Protein AF-A0ABD5SFI6-F1 (afdb_monomer_lite)

pLDDT: mean 89.27, std 7.34, range [58.94, 97.81]

Sequence (146 aa):
MLTAAFLVSVGVVAFLAVEVGPLIVNDRFRELREPTDPERAALDALREAAGLDVDRVAIVETSGSESVDVAVRGPPRRRVLFVTDYELDELDEDVAIGLLAAESGRVDAYYGEFRAVAVAAVVGLLAAIVTTVVPFGSGFTAVIAV

Radius of gyration: 19.26 Å; chains: 1; bounding box: 48×30×55 Å

Organism: NCBI:txid175631

Foldseek 3Di:
DVLVVVLVVLLVVLLCCLQVVVVVCCVPPFDKDADDPVLVVLVVVLCVLLVNPDDAEIETEDPPDLDFDWEWGHDPPPTYTYTYPNCSPPNDSVVSSVSSNVRSVCVVVVVSNVVSNVRSVLSSLVSCCVVVVDPPVVSVVVNVVD

Secondary structure (DSSP, 8-state):
-HHHHHHHHHHHHHHHHHHTHHHHHHHHHS-EEPPPHHHHHHHHHHHHHHT----EEEEE--SS------EEESSTT--EEEEEHHHHHHS-HHHHHHHHHHHHHHHHTTHHHHHHHHHHHHHHHHHHHHTTSS-HHHHHHHHHT-

Structure (mmCIF, N/CA/C/O backbone):
data_AF-A0ABD5SFI6-F1
#
_entry.id   AF-A0ABD5SFI6-F1
#
loop_
_atom_site.group_PDB
_atom_site.id
_atom_site.type_symbol
_atom_site.label_atom_id
_atom_site.label_alt_id
_atom_site.label_comp_id
_atom_site.label_asym_id
_atom_site.label_entity_id
_atom_site.label_seq_id
_atom_site.pdbx_PDB_ins_code
_atom_site.Cartn_x
_atom_site.Cartn_y
_atom_site.Cartn_z
_atom_site.occupancy
_atom_site.B_iso_or_equiv
_atom_site.auth_seq_id
_atom_site.auth_comp_id
_atom_site.auth_asym_id
_atom_site.auth_atom_id
_atom_site.pdbx_PDB_model_num
ATOM 1 N N . MET A 1 1 ? 28.228 -5.331 -18.307 1.00 75.38 1 MET A N 1
ATOM 2 C CA . MET A 1 1 ? 27.891 -5.804 -16.941 1.00 75.38 1 MET A CA 1
ATOM 3 C C . MET A 1 1 ? 27.513 -4.655 -16.015 1.00 75.38 1 MET A C 1
ATOM 5 O O . MET A 1 1 ? 26.443 -4.725 -15.430 1.00 75.38 1 MET A O 1
ATOM 9 N N . LEU A 1 2 ? 28.309 -3.581 -15.932 1.00 91.06 2 LEU A N 1
ATOM 10 C CA . LEU A 1 2 ? 28.028 -2.443 -15.042 1.00 91.06 2 LEU A CA 1
ATOM 11 C C . LEU A 1 2 ? 26.689 -1.737 -15.335 1.00 91.06 2 LEU A C 1
ATOM 13 O O . LEU A 1 2 ? 25.926 -1.487 -14.413 1.00 91.06 2 LEU A O 1
ATOM 17 N N . THR A 1 3 ? 26.353 -1.504 -16.608 1.00 90.31 3 THR A N 1
ATOM 18 C CA . THR A 1 3 ? 25.071 -0.886 -16.999 1.00 90.31 3 THR A CA 1
ATOM 19 C C . THR A 1 3 ? 23.864 -1.740 -16.616 1.00 90.31 3 THR A C 1
ATOM 21 O O . THR A 1 3 ? 22.887 -1.226 -16.089 1.00 90.31 3 THR A O 1
ATOM 24 N N . ALA A 1 4 ? 23.938 -3.057 -16.824 1.00 89.62 4 ALA A N 1
ATOM 25 C CA . ALA A 1 4 ? 22.864 -3.969 -16.436 1.00 89.62 4 ALA A CA 1
ATOM 26 C C . ALA A 1 4 ? 22.684 -3.999 -14.910 1.00 89.62 4 ALA A C 1
ATOM 28 O O . ALA A 1 4 ? 21.563 -3.889 -14.425 1.00 89.62 4 ALA A O 1
ATOM 29 N N . ALA A 1 5 ? 23.789 -4.069 -14.158 1.00 93.94 5 ALA A N 1
ATOM 30 C CA . ALA A 1 5 ? 23.754 -3.985 -12.700 1.00 93.94 5 ALA A CA 1
ATOM 31 C C . ALA A 1 5 ? 23.157 -2.652 -12.223 1.00 93.94 5 ALA A C 1
ATOM 33 O O . ALA A 1 5 ? 22.336 -2.642 -11.316 1.00 93.94 5 ALA A O 1
ATOM 34 N N . PHE A 1 6 ? 23.513 -1.538 -12.866 1.00 94.25 6 PHE A N 1
ATOM 35 C CA . PHE A 1 6 ? 22.942 -0.226 -12.571 1.00 94.25 6 PHE A CA 1
ATOM 36 C C . PHE A 1 6 ? 21.423 -0.189 -12.791 1.00 94.25 6 PHE A C 1
ATOM 38 O O . PHE A 1 6 ? 20.698 0.222 -11.891 1.00 94.25 6 PHE A O 1
ATOM 45 N N . LEU A 1 7 ? 20.927 -0.658 -13.940 1.00 94.94 7 LEU A N 1
ATOM 46 C CA . LEU A 1 7 ? 19.491 -0.650 -14.243 1.00 94.94 7 LEU A CA 1
ATOM 47 C C . LEU A 1 7 ? 18.685 -1.524 -13.278 1.00 94.94 7 LEU A C 1
ATOM 49 O O . LEU A 1 7 ? 17.632 -1.102 -12.803 1.00 94.94 7 LEU A O 1
ATOM 53 N N . VAL A 1 8 ? 19.203 -2.710 -12.940 1.00 96.00 8 VAL A N 1
ATOM 54 C CA . VAL A 1 8 ? 18.589 -3.580 -11.927 1.00 96.00 8 VAL A CA 1
ATOM 55 C C . VAL A 1 8 ? 18.550 -2.873 -10.575 1.00 96.00 8 VAL A C 1
ATOM 57 O O . VAL A 1 8 ? 17.498 -2.834 -9.942 1.00 96.00 8 VAL A O 1
ATOM 60 N N . SER A 1 9 ? 19.658 -2.259 -10.156 1.00 97.12 9 SER A N 1
ATOM 61 C CA . SER A 1 9 ? 19.716 -1.506 -8.901 1.00 97.12 9 SER A CA 1
ATOM 62 C C . SER A 1 9 ? 18.710 -0.358 -8.868 1.00 97.12 9 SER A C 1
ATOM 64 O O . SER A 1 9 ? 18.034 -0.189 -7.861 1.00 97.12 9 SER A O 1
ATOM 66 N N . VAL A 1 10 ? 18.558 0.402 -9.957 1.00 97.56 10 VAL A N 1
ATOM 67 C CA . VAL A 1 10 ? 17.565 1.485 -10.042 1.00 97.56 10 VAL A CA 1
ATOM 68 C C . VAL A 1 10 ? 16.146 0.946 -9.873 1.00 97.56 10 VAL A C 1
ATOM 70 O O . VAL A 1 10 ? 15.391 1.488 -9.069 1.00 97.56 10 VAL A O 1
ATOM 73 N N . GLY A 1 11 ? 15.792 -0.136 -10.574 1.00 97.31 11 GLY A N 1
ATOM 74 C CA . GLY A 1 11 ? 14.474 -0.760 -10.440 1.00 97.31 11 GLY A CA 1
ATOM 75 C C . GLY A 1 11 ? 14.208 -1.259 -9.017 1.00 97.31 11 GLY A C 1
ATOM 76 O O . GLY A 1 11 ? 13.160 -0.967 -8.447 1.00 97.31 11 GLY A O 1
ATOM 77 N N . VAL A 1 12 ? 15.180 -1.946 -8.409 1.00 97.62 12 VAL A N 1
ATOM 78 C CA . VAL A 1 12 ? 15.076 -2.444 -7.026 1.00 97.62 12 VAL A CA 1
ATOM 79 C C . VAL A 1 12 ? 14.946 -1.294 -6.027 1.00 97.62 12 VAL A C 1
ATOM 81 O O . VAL A 1 12 ? 14.092 -1.347 -5.147 1.00 97.62 12 VAL A O 1
ATOM 84 N N . VAL A 1 13 ? 15.749 -0.237 -6.159 1.00 97.81 13 VAL A N 1
ATOM 85 C CA . VAL A 1 13 ? 15.678 0.932 -5.271 1.00 97.81 13 VAL A CA 1
ATOM 86 C C . VAL A 1 13 ? 14.345 1.659 -5.429 1.00 97.81 13 VAL A C 1
ATOM 88 O O . VAL A 1 13 ? 13.740 2.011 -4.423 1.00 97.81 13 VAL A O 1
ATOM 91 N N . ALA A 1 14 ? 13.855 1.844 -6.657 1.00 97.56 14 ALA A N 1
ATOM 92 C CA . ALA A 1 14 ? 12.556 2.465 -6.910 1.00 97.56 14 ALA A CA 1
ATOM 93 C C . ALA A 1 14 ? 11.408 1.646 -6.300 1.00 97.56 14 ALA A C 1
ATOM 95 O O . ALA A 1 14 ? 10.545 2.209 -5.630 1.00 97.56 14 ALA A O 1
ATOM 96 N N . PHE A 1 15 ? 11.440 0.321 -6.465 1.00 97.00 15 PHE A N 1
ATOM 97 C CA . PHE A 1 15 ? 10.483 -0.589 -5.837 1.00 97.00 15 PHE A CA 1
ATOM 98 C C . PHE A 1 15 ? 10.500 -0.447 -4.307 1.00 97.00 15 PHE A C 1
ATOM 100 O O . PHE A 1 15 ? 9.472 -0.171 -3.693 1.00 97.00 15 PHE A O 1
ATOM 107 N N . LEU A 1 16 ? 11.680 -0.564 -3.688 1.00 95.88 16 LEU A N 1
ATOM 108 C CA . LEU A 1 16 ? 11.830 -0.468 -2.233 1.00 95.88 16 LEU A CA 1
ATOM 109 C C . LEU A 1 16 ? 11.440 0.913 -1.695 1.00 95.88 16 LEU A C 1
ATOM 111 O O . LEU A 1 16 ? 10.881 1.006 -0.605 1.00 95.88 16 LEU A O 1
ATOM 115 N N . ALA A 1 17 ? 11.700 1.981 -2.448 1.00 95.31 17 ALA A N 1
ATOM 116 C CA . ALA A 1 17 ? 11.303 3.331 -2.067 1.00 95.31 17 ALA A CA 1
ATOM 117 C C . ALA A 1 17 ? 9.777 3.481 -1.987 1.00 95.31 17 ALA A C 1
ATOM 119 O O . ALA A 1 17 ? 9.286 4.164 -1.093 1.00 95.31 17 ALA A O 1
ATOM 120 N N . VAL A 1 18 ? 9.019 2.830 -2.873 1.00 95.12 18 VAL A N 1
ATOM 121 C CA . VAL A 1 18 ? 7.548 2.858 -2.828 1.00 95.12 18 VAL A CA 1
ATOM 122 C C . VAL A 1 18 ? 7.005 1.941 -1.736 1.00 95.12 18 VAL A C 1
ATOM 124 O O . VAL A 1 18 ? 6.097 2.339 -1.010 1.00 95.12 18 VAL A O 1
ATOM 127 N N . GLU A 1 19 ? 7.577 0.747 -1.593 1.00 92.75 19 GLU A N 1
ATOM 128 C CA . GLU A 1 19 ? 7.063 -0.282 -0.684 1.00 92.75 19 GLU A CA 1
ATOM 129 C C . GLU A 1 19 ? 7.398 0.001 0.790 1.00 92.75 19 GLU A C 1
ATOM 131 O O . GLU A 1 19 ? 6.582 -0.192 1.691 1.00 92.75 19 GLU A O 1
ATOM 136 N N . VAL A 1 20 ? 8.620 0.473 1.046 1.00 93.06 20 VAL A N 1
ATOM 137 C CA . VAL A 1 20 ? 9.171 0.659 2.398 1.00 93.06 20 VAL A CA 1
ATOM 138 C C . VAL A 1 20 ? 9.249 2.136 2.776 1.00 93.06 20 VAL A C 1
ATOM 140 O O . VAL A 1 20 ? 9.140 2.472 3.954 1.00 93.06 20 VAL A O 1
ATOM 143 N N . GLY A 1 21 ? 9.398 3.036 1.801 1.00 91.44 21 GLY A N 1
ATOM 144 C CA . GLY A 1 21 ? 9.514 4.475 2.052 1.00 91.44 21 GLY A CA 1
ATOM 145 C C . GLY A 1 21 ? 8.395 5.038 2.932 1.00 91.44 21 GLY A C 1
ATOM 146 O O . GLY A 1 21 ? 8.719 5.703 3.911 1.00 91.44 21 GLY A O 1
ATOM 147 N N . PRO A 1 22 ? 7.106 4.734 2.686 1.00 90.12 22 PRO A N 1
ATOM 148 C CA . PRO A 1 22 ? 6.018 5.215 3.534 1.00 90.12 22 PRO A CA 1
ATOM 149 C C . PRO A 1 22 ? 6.120 4.766 4.997 1.00 90.12 22 PRO A C 1
ATOM 151 O O . PRO A 1 22 ? 5.772 5.545 5.879 1.00 90.12 22 PRO A O 1
ATOM 154 N N . LEU A 1 23 ? 6.619 3.554 5.272 1.00 89.56 23 LEU A N 1
ATOM 155 C CA . LEU A 1 23 ? 6.862 3.106 6.648 1.00 89.56 23 LEU A CA 1
ATOM 156 C C . LEU A 1 23 ? 7.944 3.954 7.314 1.00 89.56 23 LEU A C 1
ATOM 158 O O . LEU A 1 23 ? 7.745 4.441 8.419 1.00 89.56 23 LEU A O 1
ATOM 162 N N . ILE A 1 24 ? 9.066 4.160 6.619 1.00 89.75 24 ILE A N 1
ATOM 163 C CA . ILE A 1 24 ? 10.185 4.962 7.129 1.00 89.75 24 ILE A CA 1
ATOM 164 C C . ILE A 1 24 ? 9.745 6.410 7.347 1.00 89.75 24 ILE A C 1
ATOM 166 O O . ILE A 1 24 ? 10.132 7.028 8.331 1.00 89.75 24 ILE A O 1
ATOM 170 N N . VAL A 1 25 ? 8.942 6.959 6.434 1.00 90.31 25 VAL A N 1
ATOM 171 C CA . VAL A 1 25 ? 8.464 8.337 6.543 1.00 90.31 25 VAL A CA 1
ATOM 172 C C . VAL A 1 25 ? 7.544 8.497 7.751 1.00 90.31 25 VAL A C 1
ATOM 174 O O . VAL A 1 25 ? 7.740 9.431 8.521 1.00 90.31 25 VAL A O 1
ATOM 177 N N . ASN A 1 26 ? 6.589 7.587 7.956 1.00 88.06 26 ASN A N 1
ATOM 178 C CA . ASN A 1 26 ? 5.720 7.650 9.133 1.00 88.06 26 ASN A CA 1
ATOM 179 C C . ASN A 1 26 ? 6.515 7.467 10.432 1.00 88.06 26 ASN A C 1
ATOM 181 O O . ASN A 1 26 ? 6.373 8.281 11.331 1.00 88.06 26 ASN A O 1
ATOM 185 N N . ASP A 1 27 ? 7.412 6.481 10.496 1.00 87.81 27 ASP A N 1
ATOM 186 C CA . ASP A 1 27 ? 8.264 6.221 11.669 1.00 87.81 27 ASP A CA 1
ATOM 187 C C . ASP A 1 27 ? 9.174 7.403 12.044 1.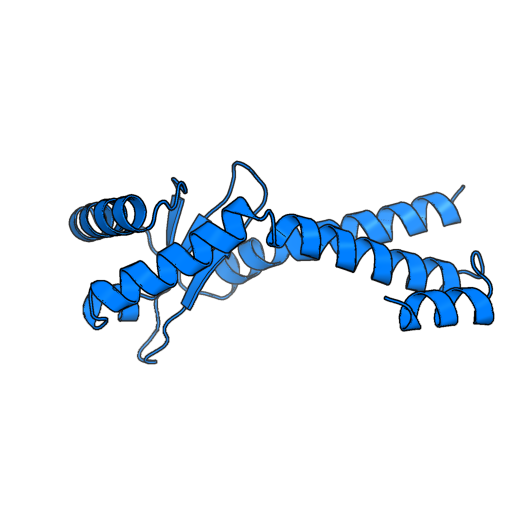00 87.81 27 ASP A C 1
ATOM 189 O O . ASP A 1 27 ? 9.480 7.616 13.213 1.00 87.81 27 ASP A O 1
ATOM 193 N N . ARG A 1 28 ? 9.644 8.177 11.056 1.00 89.19 28 ARG A N 1
ATOM 194 C CA . ARG A 1 28 ? 10.648 9.233 11.277 1.00 89.19 28 ARG A CA 1
ATOM 195 C C . ARG A 1 28 ? 10.104 10.644 11.356 1.00 89.19 28 ARG A C 1
ATOM 197 O O . ARG A 1 28 ? 10.780 11.494 11.930 1.00 89.19 28 ARG A O 1
ATOM 204 N N . PHE A 1 29 ? 8.957 10.906 10.743 1.00 88.50 29 PHE A N 1
ATOM 205 C CA . PHE A 1 29 ? 8.418 12.260 10.616 1.00 88.50 29 PHE A CA 1
ATOM 206 C C . PHE A 1 29 ? 7.041 12.430 11.250 1.00 88.50 29 PHE A C 1
ATOM 208 O O . PHE A 1 29 ? 6.532 13.548 11.245 1.00 88.50 29 PHE A O 1
ATOM 215 N N . ARG 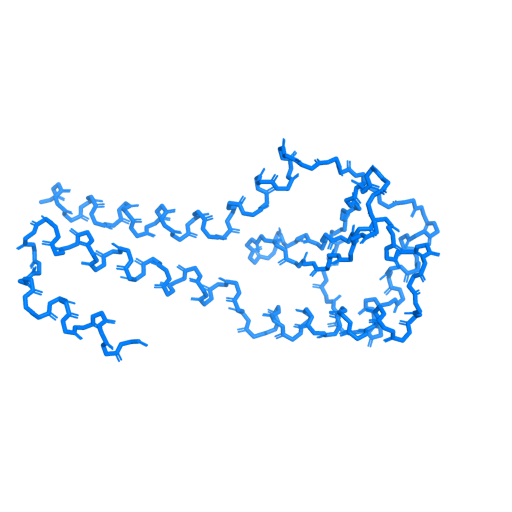A 1 30 ? 6.436 11.361 11.777 1.00 86.19 30 ARG A N 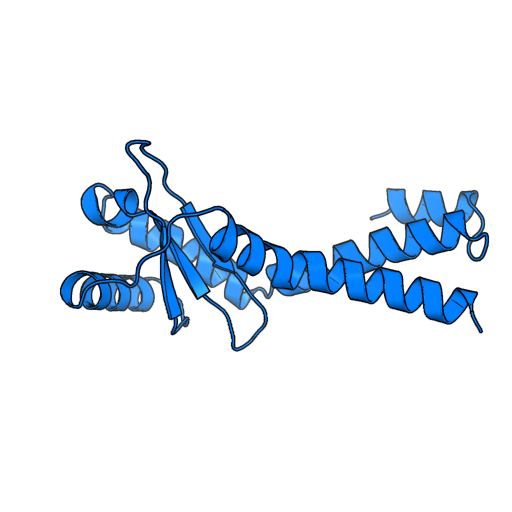1
ATOM 216 C CA . ARG A 1 30 ? 5.192 11.445 12.542 1.00 86.19 30 ARG A CA 1
ATOM 217 C C . ARG A 1 30 ? 5.404 10.942 13.963 1.00 86.19 30 ARG A C 1
ATOM 219 O O . ARG A 1 30 ? 6.243 10.078 14.206 1.00 86.19 30 ARG A O 1
ATOM 226 N N . GLU A 1 31 ? 4.643 11.509 14.889 1.00 89.12 31 GLU A N 1
ATOM 227 C CA . GLU A 1 31 ? 4.561 11.020 16.261 1.00 89.12 31 GLU A CA 1
ATOM 228 C C . GLU A 1 31 ? 3.627 9.809 16.260 1.00 89.12 31 GLU A C 1
ATOM 230 O O . GLU A 1 31 ? 2.475 9.893 15.832 1.00 89.12 31 GLU A O 1
ATOM 235 N N . LEU A 1 32 ? 4.176 8.651 16.625 1.00 91.06 32 LEU A N 1
ATOM 236 C CA . LEU A 1 32 ? 3.465 7.382 16.617 1.00 91.06 32 LEU A CA 1
ATOM 237 C C . LEU A 1 32 ? 3.362 6.853 18.038 1.00 91.06 32 LEU A C 1
ATOM 239 O O . LEU A 1 32 ? 4.365 6.782 18.753 1.00 91.06 32 LEU A O 1
ATOM 243 N N . ARG A 1 33 ? 2.172 6.383 18.400 1.00 92.31 33 ARG A N 1
ATOM 244 C CA . ARG A 1 33 ? 1.949 5.618 19.625 1.00 92.31 33 ARG A CA 1
ATOM 245 C C . ARG A 1 33 ? 1.248 4.302 19.334 1.00 92.31 33 ARG A C 1
ATOM 247 O O . ARG A 1 33 ? 0.557 4.138 18.329 1.00 92.31 33 ARG A O 1
ATOM 254 N N . GLU A 1 34 ? 1.417 3.352 20.243 1.00 90.94 34 GLU A N 1
ATOM 255 C CA . GLU A 1 34 ? 0.599 2.144 20.226 1.00 90.94 34 GLU A CA 1
ATOM 256 C C . GLU A 1 34 ? -0.821 2.453 20.737 1.00 90.94 34 GLU A C 1
ATOM 258 O O . GLU A 1 34 ? -0.988 3.314 21.611 1.00 90.94 34 GLU A O 1
ATOM 263 N N . PRO A 1 35 ? -1.849 1.754 20.218 1.00 90.06 35 PRO A N 1
ATOM 264 C CA . PRO A 1 35 ? -3.194 1.844 20.763 1.00 90.06 35 PRO A CA 1
ATOM 265 C C . PRO A 1 35 ? -3.239 1.297 22.189 1.00 90.06 35 PRO A C 1
ATOM 267 O O . PRO A 1 35 ? -2.659 0.244 22.492 1.00 90.06 35 PRO A O 1
ATOM 270 N N . THR A 1 36 ? -3.971 2.007 23.043 1.00 90.50 36 THR A N 1
ATOM 271 C CA . THR A 1 36 ? -4.351 1.534 24.377 1.00 90.50 36 THR A CA 1
ATOM 272 C C . THR A 1 36 ? -5.274 0.318 24.273 1.00 90.50 36 THR A C 1
ATOM 274 O O . THR A 1 36 ? -5.842 0.048 23.215 1.00 90.50 36 THR A O 1
ATOM 277 N N . ASP A 1 37 ? -5.447 -0.440 25.358 1.00 91.38 37 ASP A N 1
ATOM 278 C CA . ASP A 1 37 ? -6.282 -1.651 25.327 1.00 91.38 37 ASP A CA 1
ATOM 279 C C . ASP A 1 37 ? -7.740 -1.390 24.882 1.00 91.38 37 ASP A C 1
ATOM 281 O O . ASP A 1 37 ? -8.242 -2.160 24.058 1.00 91.38 37 ASP A O 1
ATOM 285 N N . PRO A 1 38 ? -8.427 -0.317 25.338 1.00 87.81 38 PRO A N 1
ATOM 286 C CA . PRO A 1 38 ? -9.774 0.001 24.861 1.00 87.81 38 PRO A CA 1
ATOM 287 C C . PRO A 1 38 ? -9.815 0.379 23.375 1.00 87.81 38 PRO A C 1
ATOM 289 O O . PRO A 1 38 ? -10.668 -0.121 22.645 1.00 87.81 38 PRO A O 1
ATOM 292 N N . GLU A 1 39 ? -8.879 1.214 22.912 1.00 90.00 39 GLU A N 1
ATOM 293 C CA . GLU A 1 39 ? -8.784 1.608 21.497 1.00 90.00 39 GLU A CA 1
ATOM 294 C C . GLU A 1 39 ? -8.484 0.404 20.612 1.00 90.00 39 GLU A C 1
ATOM 296 O O . GLU A 1 39 ? -9.055 0.263 19.537 1.00 90.00 39 GLU A O 1
ATOM 301 N N . ARG A 1 40 ? -7.612 -0.495 21.076 1.00 91.19 40 ARG A N 1
ATOM 302 C CA . ARG A 1 40 ? -7.276 -1.728 20.369 1.00 91.19 40 ARG A CA 1
ATOM 303 C C . ARG A 1 40 ? -8.513 -2.594 20.175 1.00 91.19 40 ARG A C 1
ATOM 305 O O . ARG A 1 40 ? -8.753 -3.022 19.054 1.00 91.19 40 ARG A O 1
ATOM 312 N N . ALA A 1 41 ? -9.312 -2.785 21.225 1.00 90.88 41 ALA A N 1
ATOM 313 C CA . ALA A 1 41 ? -10.550 -3.553 21.144 1.00 90.88 41 ALA A CA 1
ATOM 314 C C . ALA A 1 41 ? -11.579 -2.908 20.197 1.00 90.88 41 ALA A C 1
ATOM 316 O O . ALA A 1 41 ? -12.219 -3.614 19.418 1.00 90.88 41 ALA A O 1
ATOM 317 N N . ALA A 1 42 ? -11.712 -1.578 20.223 1.00 88.88 42 ALA A N 1
ATOM 318 C CA . ALA A 1 42 ? -12.569 -0.854 19.283 1.00 88.88 42 ALA A CA 1
ATOM 319 C C . ALA A 1 42 ? -12.080 -1.023 17.833 1.00 88.88 42 ALA A C 1
ATOM 321 O O . ALA A 1 42 ? -12.845 -1.394 16.947 1.00 88.88 42 ALA A O 1
ATOM 322 N N . LEU A 1 43 ? -10.778 -0.850 17.599 1.00 91.81 43 LEU A N 1
ATOM 323 C CA . LEU A 1 43 ? -10.143 -1.039 16.296 1.00 91.81 43 LEU A CA 1
ATOM 324 C C . LEU A 1 43 ? -10.204 -2.485 15.797 1.00 91.81 43 LEU A C 1
ATOM 326 O O . LEU A 1 43 ? -10.250 -2.701 14.590 1.00 91.81 43 LEU A O 1
ATOM 330 N N . ASP A 1 44 ? -10.138 -3.480 16.682 1.00 93.06 44 ASP A N 1
ATOM 331 C CA . ASP A 1 44 ? -10.344 -4.893 16.340 1.00 93.06 44 ASP A CA 1
ATOM 332 C C . ASP A 1 44 ? -11.765 -5.097 15.789 1.00 93.06 44 ASP A C 1
ATOM 334 O O . ASP A 1 44 ? -11.918 -5.653 14.703 1.00 93.06 44 ASP A O 1
ATOM 338 N N . ALA A 1 45 ? -12.788 -4.567 16.470 1.00 91.56 45 ALA A N 1
ATOM 339 C CA . ALA A 1 45 ? -14.180 -4.668 16.025 1.00 91.56 45 ALA A CA 1
ATOM 340 C C . ALA A 1 45 ? -14.423 -3.961 14.678 1.00 91.56 45 ALA A C 1
ATOM 342 O O . ALA A 1 45 ? -15.045 -4.532 13.780 1.00 91.56 45 ALA A O 1
ATOM 343 N N . LEU A 1 46 ? -13.882 -2.749 14.501 1.00 92.81 46 LEU A N 1
ATOM 344 C CA . LEU A 1 46 ? -13.997 -2.004 13.243 1.00 92.81 46 LEU A CA 1
ATOM 345 C C . LEU A 1 46 ? -13.295 -2.720 12.084 1.00 92.81 46 LEU A C 1
ATOM 347 O O . LEU A 1 46 ? -13.841 -2.807 10.984 1.00 92.81 46 LEU A O 1
ATOM 351 N N . ARG A 1 47 ? -12.093 -3.262 12.320 1.00 93.81 47 ARG A N 1
ATOM 352 C CA . ARG A 1 47 ? -11.356 -4.037 11.313 1.00 93.81 47 ARG A CA 1
ATOM 353 C C . ARG A 1 47 ? -12.083 -5.315 10.936 1.00 93.81 47 ARG A C 1
ATOM 355 O O . ARG A 1 47 ? -12.134 -5.631 9.751 1.00 93.81 47 ARG A O 1
ATOM 362 N N . GLU A 1 48 ? -12.650 -6.025 11.907 1.00 94.31 48 GLU A N 1
ATOM 363 C CA . GLU A 1 48 ? -13.453 -7.219 11.650 1.00 94.31 48 GLU A CA 1
ATOM 364 C C . GLU A 1 48 ? -14.671 -6.877 10.782 1.00 94.31 48 GLU A C 1
ATOM 366 O O . GLU A 1 48 ? -14.892 -7.520 9.755 1.00 94.31 48 GLU A O 1
ATOM 371 N N . ALA A 1 49 ? -15.400 -5.807 11.120 1.00 93.94 49 ALA A N 1
ATOM 372 C CA . ALA A 1 49 ? -16.538 -5.329 10.334 1.00 93.94 49 ALA A CA 1
ATOM 373 C C . ALA A 1 49 ? -16.143 -4.893 8.910 1.00 93.94 49 ALA A C 1
ATOM 375 O O . ALA A 1 49 ? -16.878 -5.138 7.953 1.00 93.94 49 ALA A O 1
ATOM 376 N N . ALA A 1 50 ? -14.968 -4.279 8.760 1.00 93.44 50 ALA A N 1
ATOM 377 C CA . ALA A 1 50 ? -14.416 -3.836 7.482 1.00 93.44 50 ALA A CA 1
ATOM 378 C C . ALA A 1 50 ? -13.717 -4.948 6.675 1.00 93.44 50 ALA A C 1
ATOM 380 O O . ALA A 1 50 ? -13.325 -4.715 5.529 1.00 93.44 50 ALA A O 1
ATOM 381 N N . GLY A 1 51 ? -13.523 -6.137 7.256 1.00 93.06 51 GLY A N 1
ATOM 382 C CA . GLY A 1 51 ? -12.755 -7.225 6.652 1.00 93.06 51 GLY A CA 1
ATOM 383 C C . GLY A 1 51 ? -11.270 -6.896 6.459 1.00 93.06 51 GLY A C 1
ATOM 384 O O . GLY A 1 51 ? -10.676 -7.333 5.476 1.00 93.06 51 GLY A O 1
ATOM 385 N N . LEU A 1 52 ? -10.667 -6.083 7.332 1.00 93.88 52 LEU A N 1
ATOM 386 C CA . LEU A 1 52 ? -9.260 -5.690 7.237 1.00 93.88 52 LEU A CA 1
ATOM 387 C C . LEU A 1 52 ? -8.361 -6.591 8.099 1.00 93.88 52 LEU A C 1
ATOM 389 O O . LEU A 1 52 ? -8.250 -6.402 9.310 1.00 93.88 52 LEU A O 1
ATOM 393 N N . ASP A 1 53 ? -7.654 -7.522 7.457 1.00 90.50 53 ASP A N 1
ATOM 394 C CA . ASP A 1 53 ? -6.733 -8.459 8.118 1.00 90.50 53 ASP A CA 1
ATOM 395 C C . ASP A 1 53 ? -5.308 -7.878 8.237 1.00 90.50 53 ASP A C 1
ATOM 397 O O . ASP A 1 53 ? -4.410 -8.147 7.431 1.00 90.50 53 ASP A O 1
ATOM 401 N N . VAL A 1 54 ? -5.111 -6.990 9.219 1.00 90.88 54 VAL A N 1
ATOM 402 C CA . VAL A 1 54 ? -3.803 -6.399 9.551 1.00 90.88 54 VAL A CA 1
ATOM 403 C C . VAL A 1 54 ? -3.583 -6.426 11.060 1.00 90.88 54 VAL A C 1
ATOM 405 O O . VAL A 1 54 ? -4.299 -5.762 11.804 1.00 90.88 54 VAL A O 1
ATOM 408 N N . ASP A 1 55 ? -2.543 -7.136 11.503 1.00 86.69 55 ASP A N 1
ATOM 409 C CA . ASP A 1 55 ? -2.246 -7.344 12.931 1.00 86.69 55 ASP A CA 1
ATOM 410 C C . ASP A 1 55 ? -1.710 -6.099 13.652 1.00 86.69 55 ASP A C 1
ATOM 412 O O . ASP A 1 55 ? -1.921 -5.916 14.851 1.00 86.69 55 ASP A O 1
ATOM 416 N N . ARG A 1 56 ? -0.925 -5.271 12.952 1.00 90.88 56 ARG A N 1
ATOM 417 C CA . ARG A 1 56 ? -0.195 -4.153 13.565 1.00 90.88 56 ARG A CA 1
ATOM 418 C C . ARG A 1 56 ? -0.918 -2.847 13.314 1.00 90.88 56 ARG A C 1
ATOM 420 O O . ARG A 1 56 ? -1.150 -2.500 12.159 1.00 90.88 56 ARG A O 1
ATOM 427 N N . VAL A 1 57 ? -1.157 -2.096 14.381 1.00 93.31 57 VAL A N 1
ATOM 428 C CA . VAL A 1 57 ? -1.764 -0.767 14.321 1.00 93.31 57 VAL A CA 1
ATOM 429 C C . VAL A 1 57 ? -0.863 0.239 15.025 1.00 93.31 57 VAL A C 1
ATOM 431 O O . VAL A 1 57 ? -0.333 -0.051 16.097 1.00 93.31 57 VAL A O 1
ATOM 434 N N . ALA A 1 58 ? -0.686 1.401 14.410 1.00 93.12 58 ALA A N 1
ATOM 435 C CA . ALA A 1 58 ? -0.008 2.553 14.980 1.00 93.12 58 ALA A CA 1
ATOM 436 C C . ALA A 1 58 ? -0.943 3.761 14.897 1.00 93.12 58 ALA A C 1
ATOM 438 O O . ALA A 1 58 ? -1.486 4.052 13.829 1.00 93.12 58 ALA A O 1
ATOM 439 N N . ILE A 1 59 ? -1.114 4.455 16.019 1.00 91.75 59 ILE A N 1
ATOM 440 C CA . ILE A 1 59 ? -1.870 5.701 16.059 1.00 91.75 59 ILE A CA 1
ATOM 441 C C . ILE A 1 59 ? -0.908 6.841 15.757 1.00 91.75 59 ILE A C 1
ATOM 443 O O . ILE A 1 59 ? 0.142 6.963 16.389 1.00 91.75 59 ILE A O 1
ATOM 447 N N . VAL A 1 60 ? -1.264 7.644 14.764 1.00 90.69 60 VAL A N 1
ATOM 448 C CA . VAL A 1 60 ? -0.589 8.881 14.400 1.00 90.69 60 VAL A CA 1
ATOM 449 C C . VAL A 1 60 ? -1.162 9.987 15.273 1.00 90.69 60 VAL A C 1
ATOM 451 O O . VAL A 1 60 ? -2.346 10.301 15.165 1.00 90.69 60 VAL A O 1
ATOM 454 N N . GLU A 1 61 ? -0.328 10.571 16.128 1.00 86.94 61 GLU A N 1
ATOM 455 C CA . GLU A 1 61 ? -0.736 11.711 16.943 1.00 86.94 61 GLU A CA 1
ATOM 456 C C . GLU A 1 61 ? -0.820 12.951 16.060 1.00 86.94 61 GLU A C 1
ATOM 458 O O . GLU A 1 61 ? 0.151 13.359 15.407 1.00 86.94 61 GLU A O 1
ATOM 463 N N . THR A 1 62 ? -2.004 13.549 16.022 1.00 76.94 62 THR A N 1
ATOM 464 C CA . THR A 1 62 ? -2.254 14.738 15.230 1.00 76.94 62 THR A CA 1
ATOM 465 C C . THR A 1 62 ? -2.325 15.898 16.200 1.00 76.94 62 THR A C 1
ATOM 467 O O . THR A 1 62 ? -3.350 16.133 16.822 1.00 76.94 62 THR A O 1
ATOM 470 N N . SER A 1 63 ? -1.216 16.613 16.386 1.00 67.56 63 SER A N 1
ATOM 471 C CA . SER A 1 63 ? -1.049 17.696 17.370 1.00 67.56 63 SER A CA 1
ATOM 472 C C . SER A 1 63 ? -1.959 18.921 17.122 1.00 67.56 63 SER A C 1
ATOM 474 O O . SER A 1 63 ? -1.499 20.027 16.842 1.00 67.56 63 SER A O 1
ATOM 476 N N . GLY A 1 64 ? -3.276 18.736 17.246 1.00 58.94 64 GLY A N 1
ATOM 477 C CA . GLY A 1 64 ? -4.315 19.756 17.125 1.00 58.94 64 GLY A CA 1
ATOM 478 C C . GLY A 1 64 ? -4.815 20.038 15.705 1.00 58.94 64 GLY A C 1
ATOM 479 O O . GLY A 1 64 ? -5.517 21.030 15.521 1.00 58.94 64 GLY A O 1
ATOM 480 N N . SER A 1 65 ? -4.470 19.227 14.699 1.00 64.06 65 SER A N 1
ATOM 481 C CA . SER A 1 65 ? -5.090 19.331 13.370 1.00 64.06 65 SER A CA 1
ATOM 482 C C . SER A 1 65 ? -6.125 18.231 13.174 1.00 64.06 65 SER A C 1
ATOM 484 O O . SER A 1 65 ? -5.790 17.059 13.305 1.00 64.06 65 SER A O 1
ATOM 486 N N . GLU A 1 66 ? -7.346 18.609 12.802 1.00 70.62 66 GLU A N 1
ATOM 487 C CA . GLU A 1 66 ? -8.438 17.700 12.434 1.00 70.62 66 GLU A CA 1
ATOM 488 C C . GLU A 1 66 ? -8.084 16.999 11.112 1.00 70.62 66 GLU A C 1
ATOM 490 O O . GLU A 1 66 ? -8.430 17.455 10.019 1.00 70.62 66 GLU A O 1
ATOM 495 N N . SER A 1 67 ? -7.284 15.935 11.188 1.00 77.19 67 SER A N 1
ATOM 496 C CA . SER A 1 67 ? -6.840 15.183 10.018 1.00 77.19 67 SER A CA 1
ATOM 497 C C . SER A 1 67 ? -7.245 13.726 10.153 1.00 77.19 67 SER A C 1
ATOM 499 O O . SER A 1 67 ? -6.934 13.074 11.147 1.00 77.19 67 SER A O 1
ATOM 501 N N . VAL A 1 68 ? -7.930 13.228 9.130 1.00 83.56 68 VAL A N 1
ATOM 502 C CA . VAL A 1 68 ? -8.332 11.828 9.006 1.00 83.56 68 VAL A CA 1
ATOM 503 C C . VAL A 1 68 ? -7.391 11.173 8.004 1.00 83.56 68 VAL A C 1
ATOM 505 O O . VAL A 1 68 ? -7.349 11.579 6.839 1.00 83.56 68 VAL A O 1
ATOM 508 N N . ASP A 1 69 ? -6.609 10.193 8.452 1.00 85.69 69 ASP A N 1
ATOM 509 C CA . ASP A 1 69 ? -5.698 9.430 7.595 1.00 85.69 69 ASP A CA 1
ATOM 510 C C . ASP A 1 69 ? -5.703 7.954 8.008 1.00 85.69 69 ASP A C 1
ATOM 512 O O . ASP A 1 69 ? -5.096 7.575 9.009 1.00 85.69 69 ASP A O 1
ATOM 516 N N . VAL A 1 70 ? -6.359 7.130 7.184 1.00 91.00 70 VAL A N 1
ATOM 517 C CA . VAL A 1 70 ? -6.314 5.665 7.245 1.00 91.00 70 VAL A CA 1
ATOM 518 C C . VAL A 1 70 ? -5.445 5.166 6.113 1.00 91.00 70 VAL A C 1
ATOM 520 O O . VAL A 1 70 ? -5.767 5.347 4.931 1.00 91.00 70 VAL A O 1
ATOM 523 N N . ALA A 1 71 ? -4.357 4.485 6.453 1.00 92.38 71 ALA A N 1
ATOM 524 C CA . ALA A 1 71 ? -3.552 3.828 5.441 1.00 92.38 71 ALA A CA 1
ATOM 525 C C . ALA A 1 71 ? -2.837 2.594 5.976 1.00 92.38 71 ALA A C 1
ATOM 527 O O . ALA A 1 71 ? -2.164 2.633 7.005 1.00 92.38 71 ALA A O 1
ATOM 528 N N . VAL A 1 72 ? -2.874 1.516 5.201 1.00 93.81 72 VAL A N 1
ATOM 529 C CA . VAL A 1 72 ? -2.053 0.335 5.429 1.00 93.81 72 VAL A CA 1
ATOM 530 C C . VAL A 1 72 ? -0.781 0.478 4.613 1.00 93.81 72 VAL A C 1
ATOM 532 O O . VAL A 1 72 ? -0.793 0.637 3.391 1.00 93.81 72 VAL A O 1
ATOM 535 N N . ARG A 1 73 ? 0.361 0.448 5.296 1.00 92.62 73 ARG A N 1
ATOM 536 C CA . ARG A 1 73 ? 1.675 0.609 4.665 1.00 92.62 73 ARG A CA 1
ATOM 537 C C . ARG A 1 73 ? 2.572 -0.571 4.976 1.00 92.62 73 ARG A C 1
ATOM 539 O O . ARG A 1 73 ? 2.468 -1.186 6.034 1.00 92.62 73 ARG A O 1
ATOM 546 N N . GLY A 1 74 ? 3.514 -0.815 4.074 1.00 90.25 74 GLY A N 1
ATOM 547 C CA . GLY A 1 74 ? 4.558 -1.812 4.245 1.00 90.25 74 GLY A CA 1
ATOM 548 C C . GLY A 1 74 ? 4.382 -3.055 3.383 1.00 90.25 74 GLY A C 1
ATOM 549 O O . GLY A 1 74 ? 3.301 -3.293 2.846 1.00 90.25 74 GLY A O 1
ATOM 550 N N . PRO A 1 75 ? 5.451 -3.863 3.282 1.00 89.19 75 PRO A N 1
ATOM 551 C CA . PRO A 1 75 ? 5.458 -5.041 2.437 1.00 89.19 75 PRO A CA 1
ATOM 552 C C . PRO A 1 75 ? 4.525 -6.141 2.952 1.00 89.19 75 PRO A C 1
ATOM 554 O O . PRO A 1 75 ? 4.216 -6.179 4.153 1.00 89.19 75 PRO A O 1
ATOM 557 N N . PRO A 1 76 ? 4.147 -7.104 2.086 1.00 85.81 76 PRO A N 1
ATOM 558 C CA . PRO A 1 76 ? 3.393 -8.283 2.487 1.00 85.81 76 PRO A CA 1
ATOM 559 C C . PRO A 1 76 ? 3.950 -8.913 3.769 1.00 85.81 76 PRO A C 1
ATOM 561 O O . PRO A 1 76 ? 5.163 -9.092 3.912 1.00 85.81 76 PRO A O 1
ATOM 564 N N . ARG A 1 77 ? 3.060 -9.288 4.697 1.00 84.38 77 ARG A N 1
ATOM 565 C CA . ARG A 1 77 ? 3.372 -9.859 6.029 1.00 84.38 77 ARG A CA 1
ATOM 566 C C . ARG A 1 77 ? 4.024 -8.911 7.046 1.00 84.38 77 ARG A C 1
ATOM 568 O O . ARG A 1 77 ? 4.303 -9.335 8.165 1.00 84.38 77 ARG A O 1
ATOM 575 N N . ARG A 1 78 ? 4.297 -7.651 6.696 1.00 88.19 78 ARG A N 1
ATOM 576 C CA . ARG A 1 78 ? 4.753 -6.606 7.636 1.00 88.19 78 ARG A CA 1
ATOM 577 C C . ARG A 1 78 ? 3.988 -5.298 7.444 1.00 88.19 78 ARG A C 1
ATOM 579 O O . ARG A 1 78 ? 4.547 -4.217 7.616 1.00 88.19 78 ARG A O 1
ATOM 586 N N . ARG A 1 79 ? 2.716 -5.432 7.076 1.00 91.75 79 ARG A N 1
ATOM 587 C CA . ARG A 1 79 ? 1.781 -4.324 6.936 1.00 91.75 79 ARG A CA 1
ATOM 588 C C . ARG A 1 79 ? 1.471 -3.741 8.317 1.00 91.75 79 ARG A C 1
ATOM 590 O O . ARG A 1 79 ? 1.358 -4.484 9.293 1.00 91.75 79 ARG A O 1
ATOM 597 N N . VAL A 1 80 ? 1.383 -2.420 8.386 1.00 93.94 80 VAL A N 1
ATOM 598 C CA . VAL A 1 80 ? 0.982 -1.660 9.572 1.00 93.94 80 VAL A CA 1
ATOM 599 C C . VAL A 1 80 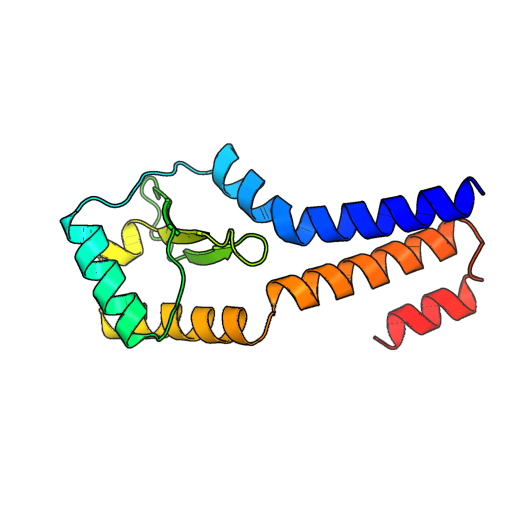? -0.150 -0.738 9.154 1.00 93.94 80 VAL A C 1
ATOM 601 O O . VAL A 1 80 ? -0.018 -0.016 8.163 1.00 93.94 80 VAL A O 1
ATOM 604 N N . LEU A 1 81 ? -1.253 -0.794 9.891 1.00 94.06 81 LEU A N 1
ATOM 605 C CA . LEU A 1 81 ? -2.349 0.151 9.784 1.00 94.06 81 LEU A CA 1
ATOM 606 C C . LEU A 1 81 ? -1.972 1.420 10.555 1.00 94.06 81 LEU A C 1
ATOM 608 O O . LEU A 1 81 ? -1.709 1.361 11.754 1.00 94.06 81 LEU A O 1
ATOM 612 N N . PHE A 1 82 ? -1.938 2.547 9.856 1.00 93.25 82 PHE A N 1
ATOM 613 C CA . PHE A 1 82 ? -1.824 3.872 10.450 1.00 93.25 82 PHE A CA 1
ATOM 614 C C . PHE A 1 82 ? -3.214 4.493 10.498 1.00 93.25 82 PHE A C 1
ATOM 616 O O . PHE A 1 82 ? -3.900 4.508 9.475 1.00 93.25 82 PHE A O 1
ATOM 623 N N . VAL A 1 83 ? -3.597 4.967 11.680 1.00 91.69 83 VAL A N 1
ATOM 624 C CA . VAL A 1 83 ? -4.867 5.656 11.951 1.00 91.69 83 VAL A CA 1
ATOM 625 C C . VAL A 1 83 ? -4.535 6.919 12.728 1.00 91.69 83 VAL A C 1
ATOM 627 O O . VAL A 1 83 ? -3.658 6.873 13.590 1.00 91.69 83 VAL A O 1
ATOM 630 N N . THR A 1 84 ? -5.176 8.044 12.440 1.00 90.31 84 THR A N 1
ATOM 631 C CA . THR A 1 84 ? -4.998 9.256 13.250 1.00 90.31 84 THR A CA 1
ATOM 632 C C . THR A 1 84 ? -5.816 9.184 14.538 1.00 90.31 84 THR A C 1
ATOM 634 O O . THR A 1 84 ? -6.871 8.561 14.583 1.00 90.31 84 THR A O 1
ATOM 637 N N . ASP A 1 85 ? -5.332 9.815 15.604 1.00 83.81 85 ASP A N 1
ATOM 638 C CA . ASP A 1 85 ? -6.059 9.928 16.879 1.00 83.81 85 ASP A CA 1
ATOM 639 C C . ASP A 1 85 ? -7.454 10.564 16.729 1.00 83.81 85 ASP A C 1
ATOM 641 O O . ASP A 1 85 ? -8.427 10.041 17.263 1.00 83.81 85 ASP A O 1
ATOM 645 N N . TYR A 1 86 ? -7.568 11.616 15.916 1.00 79.44 86 TYR A N 1
ATOM 646 C CA . TYR A 1 86 ? -8.828 12.297 15.607 1.00 79.44 86 TYR A CA 1
ATOM 647 C C . TYR A 1 86 ? -9.928 11.349 15.100 1.00 79.44 86 TYR A C 1
ATOM 649 O O . TYR A 1 86 ? -11.104 11.512 15.419 1.00 79.44 86 TYR A O 1
ATOM 657 N N . GLU A 1 87 ? -9.555 10.336 14.316 1.00 72.50 87 GLU A N 1
ATOM 658 C CA . GLU A 1 87 ? -10.507 9.373 13.766 1.00 72.50 87 GLU A CA 1
ATOM 659 C C . GLU A 1 87 ? -11.148 8.492 14.844 1.00 72.50 87 GLU A C 1
ATOM 661 O O . GLU A 1 87 ? -12.307 8.106 14.719 1.00 72.50 87 GLU A O 1
ATOM 666 N N . LEU A 1 88 ? -10.405 8.185 15.906 1.00 73.44 88 LEU A N 1
ATOM 667 C CA . LEU A 1 88 ? -10.894 7.360 17.008 1.00 73.44 88 LEU A CA 1
ATOM 668 C C . LEU A 1 88 ? -11.835 8.133 17.930 1.00 73.44 88 LEU A C 1
ATOM 670 O O . LEU A 1 88 ? -12.766 7.547 18.482 1.00 73.44 88 LEU A O 1
ATOM 674 N N . ASP A 1 89 ? -11.577 9.429 18.098 1.00 77.25 89 ASP A N 1
ATOM 675 C CA . ASP A 1 89 ? -12.259 10.249 19.096 1.00 77.25 89 ASP A CA 1
ATOM 676 C C . ASP A 1 89 ? -13.499 10.965 18.541 1.00 77.25 89 ASP A C 1
ATOM 678 O O . ASP A 1 89 ? -14.461 11.183 19.282 1.00 77.25 89 ASP A O 1
ATOM 682 N N . GLU A 1 90 ? -13.500 11.335 17.254 1.00 81.06 90 GLU A N 1
ATOM 683 C CA . GLU A 1 90 ? -14.519 12.232 16.687 1.00 81.06 90 GLU A CA 1
ATOM 684 C C . GLU A 1 90 ? -15.288 11.671 15.484 1.00 81.06 90 GLU A C 1
ATOM 686 O O . GLU A 1 90 ? -16.328 12.227 15.120 1.00 81.06 90 GLU A O 1
ATOM 691 N N . LEU A 1 91 ? -14.819 10.590 14.850 1.00 82.94 91 LEU A N 1
ATOM 692 C CA . LEU A 1 91 ? -15.446 10.078 13.632 1.00 82.94 91 LEU A CA 1
ATOM 693 C C . LEU A 1 91 ? -16.630 9.148 13.932 1.00 82.94 91 LEU A C 1
ATOM 695 O O . LEU A 1 91 ? -16.568 8.289 14.811 1.00 82.94 91 LEU A O 1
ATOM 699 N N . ASP A 1 92 ? -17.697 9.268 13.139 1.00 88.00 92 ASP A N 1
ATOM 700 C CA . ASP A 1 92 ? -18.823 8.336 13.194 1.00 88.00 92 ASP A CA 1
ATOM 701 C C . ASP A 1 92 ? -18.374 6.908 12.836 1.00 88.00 92 ASP A C 1
ATOM 703 O O . ASP A 1 92 ? -17.658 6.690 11.852 1.00 88.00 92 ASP A O 1
ATOM 707 N N . GLU A 1 93 ? -18.868 5.923 13.589 1.00 89.62 93 GLU A N 1
ATOM 708 C CA . GLU A 1 93 ? -18.509 4.504 13.445 1.00 89.62 93 GLU A CA 1
ATOM 709 C C . GLU A 1 93 ? -18.691 3.993 12.005 1.00 89.62 93 GLU A C 1
ATOM 711 O O . GLU A 1 93 ? -17.789 3.377 11.435 1.00 89.62 93 GLU A O 1
ATOM 716 N N . ASP A 1 94 ? -19.821 4.322 11.371 1.00 91.50 94 ASP A N 1
ATOM 717 C CA . ASP A 1 94 ? -20.118 3.926 9.988 1.00 91.50 94 ASP A CA 1
ATOM 718 C C . ASP A 1 94 ? -19.104 4.499 8.981 1.00 91.50 94 ASP A C 1
ATOM 720 O O . ASP A 1 94 ? -18.764 3.855 7.982 1.00 91.50 94 ASP A O 1
ATOM 724 N N . VAL A 1 95 ? -18.601 5.712 9.233 1.00 91.38 95 VAL A N 1
ATOM 725 C CA . VAL A 1 95 ? -17.600 6.355 8.373 1.00 91.38 95 VAL A CA 1
ATOM 726 C C . VAL A 1 95 ? -16.241 5.687 8.571 1.00 91.38 95 VAL A C 1
ATOM 728 O O . VAL A 1 95 ? -15.569 5.398 7.579 1.00 91.38 95 VAL A O 1
ATOM 731 N N . ALA A 1 96 ? -15.869 5.364 9.813 1.00 91.12 96 ALA A N 1
ATOM 732 C CA . ALA A 1 96 ? -14.622 4.668 10.127 1.00 91.12 96 ALA A CA 1
ATOM 733 C C . ALA A 1 96 ? -14.594 3.273 9.479 1.00 91.12 96 ALA A C 1
ATOM 735 O O . ALA A 1 96 ? -13.626 2.910 8.806 1.00 91.12 96 ALA A O 1
ATOM 736 N N . ILE A 1 97 ? -15.702 2.525 9.568 1.00 93.75 97 ILE A N 1
ATOM 737 C CA . ILE A 1 97 ? -15.868 1.241 8.868 1.00 93.75 97 ILE A CA 1
ATOM 738 C C . ILE A 1 97 ? -15.709 1.432 7.356 1.00 93.75 97 ILE A C 1
ATOM 740 O O . ILE A 1 97 ? -15.006 0.656 6.708 1.00 93.75 97 ILE A O 1
ATOM 744 N N . GLY A 1 98 ? -16.315 2.474 6.780 1.00 93.31 98 GLY A N 1
ATOM 745 C CA . GLY A 1 98 ? -16.199 2.778 5.354 1.00 93.31 98 GLY A CA 1
ATOM 746 C C . GLY A 1 98 ? -14.759 3.044 4.898 1.00 93.31 98 GLY A C 1
ATOM 747 O O . GLY A 1 98 ? -14.339 2.538 3.852 1.00 93.31 98 GLY A O 1
ATOM 748 N N . LEU A 1 99 ? -13.983 3.801 5.679 1.00 93.81 99 LEU A N 1
ATOM 749 C CA . LEU A 1 99 ? -12.574 4.089 5.388 1.00 93.81 99 LEU A CA 1
ATOM 750 C C . LEU A 1 99 ? -11.705 2.831 5.493 1.00 93.81 99 LEU A C 1
ATOM 752 O O . LEU A 1 99 ? -10.917 2.549 4.585 1.00 93.81 99 LEU A O 1
ATOM 756 N N . LEU A 1 100 ? -11.894 2.036 6.547 1.00 94.38 100 LEU A N 1
ATOM 757 C CA . LEU A 1 100 ? -11.182 0.772 6.732 1.00 94.38 100 LEU A CA 1
ATOM 758 C C . LEU A 1 100 ? -11.539 -0.251 5.647 1.00 94.38 100 LEU A C 1
ATOM 760 O O . LEU A 1 100 ? -10.652 -0.944 5.153 1.00 94.38 100 LEU A O 1
ATOM 764 N N . ALA A 1 101 ? -12.801 -0.314 5.217 1.00 95.12 101 ALA A N 1
ATOM 765 C CA . ALA A 1 101 ? -13.240 -1.206 4.144 1.00 95.12 101 ALA A CA 1
ATOM 766 C C . ALA A 1 101 ? -12.639 -0.795 2.792 1.00 95.12 101 ALA A C 1
ATOM 768 O O . ALA A 1 101 ? -12.218 -1.644 2.002 1.00 95.12 101 ALA A O 1
ATOM 769 N N . ALA A 1 102 ? -12.536 0.512 2.529 1.00 94.81 102 ALA A N 1
ATOM 770 C CA . ALA A 1 102 ? -11.843 1.015 1.348 1.00 94.81 102 ALA A CA 1
ATOM 771 C C . ALA A 1 102 ? -10.357 0.622 1.354 1.00 94.81 102 ALA A C 1
ATOM 773 O O . ALA A 1 102 ? -9.806 0.283 0.303 1.00 94.81 102 ALA A O 1
ATOM 774 N N . GLU A 1 103 ? -9.712 0.637 2.521 1.00 94.62 103 GLU A N 1
ATOM 775 C CA . GLU A 1 103 ? -8.319 0.218 2.657 1.00 94.62 103 GLU A CA 1
ATOM 776 C C . GLU A 1 103 ? -8.153 -1.304 2.560 1.00 94.62 103 GLU A C 1
ATOM 778 O O . GLU A 1 103 ? -7.236 -1.757 1.875 1.00 94.62 103 GLU A O 1
ATOM 783 N N . SER A 1 104 ? -9.077 -2.091 3.123 1.00 94.81 104 SER A N 1
ATOM 784 C CA . SER A 1 104 ? -9.141 -3.547 2.921 1.00 94.81 104 SER A CA 1
ATOM 785 C C . SER A 1 104 ? -9.190 -3.891 1.431 1.00 94.81 104 SER A C 1
ATOM 787 O O . SER A 1 104 ? -8.359 -4.651 0.934 1.00 94.81 104 SER A O 1
ATOM 789 N N . GLY A 1 105 ? -10.036 -3.198 0.661 1.00 93.44 105 GLY A N 1
ATOM 790 C CA . GLY A 1 105 ? -10.085 -3.367 -0.791 1.00 93.44 105 GLY A CA 1
ATOM 791 C C . GLY A 1 105 ? -8.746 -3.094 -1.494 1.00 93.44 105 GLY A C 1
ATOM 792 O O . GLY A 1 105 ? -8.385 -3.807 -2.430 1.00 93.44 105 GLY A O 1
ATOM 793 N N . ARG A 1 106 ? -7.965 -2.095 -1.053 1.00 92.44 106 ARG A N 1
ATOM 794 C CA . ARG A 1 106 ? -6.625 -1.821 -1.619 1.00 92.44 106 ARG A CA 1
ATOM 795 C C . ARG A 1 106 ? -5.608 -2.897 -1.244 1.00 92.44 106 ARG A C 1
ATOM 797 O O . ARG A 1 106 ? -4.762 -3.252 -2.068 1.00 92.44 106 ARG A O 1
ATOM 804 N N . VAL A 1 107 ? -5.684 -3.381 -0.008 1.00 93.06 107 VAL A N 1
ATOM 805 C CA . VAL A 1 107 ? -4.839 -4.433 0.571 1.00 93.06 107 VAL A CA 1
ATOM 806 C C . VAL A 1 107 ? -5.057 -5.763 -0.156 1.00 93.06 107 VAL A C 1
ATOM 808 O O . VAL A 1 107 ? -4.071 -6.414 -0.523 1.00 93.06 107 VAL A O 1
ATOM 811 N N . ASP A 1 108 ? -6.314 -6.115 -0.426 1.00 93.25 108 ASP A N 1
ATOM 812 C CA . ASP A 1 108 ? -6.724 -7.313 -1.167 1.00 93.25 108 ASP A CA 1
ATOM 813 C C . ASP A 1 108 ? -6.395 -7.219 -2.658 1.00 93.25 108 ASP A C 1
ATOM 815 O O . ASP A 1 108 ? -5.998 -8.201 -3.287 1.00 93.25 108 ASP A O 1
ATOM 819 N N . ALA A 1 109 ? -6.498 -6.020 -3.234 1.00 93.19 109 ALA A N 1
ATOM 820 C CA . ALA A 1 109 ? -6.126 -5.766 -4.622 1.00 93.19 109 ALA A CA 1
ATOM 821 C C . ALA A 1 109 ? -4.604 -5.686 -4.854 1.00 93.19 109 ALA A C 1
ATOM 823 O O . ALA A 1 109 ? -4.184 -5.435 -5.985 1.00 93.19 109 ALA A O 1
ATOM 824 N N . TYR A 1 110 ? -3.772 -5.868 -3.817 1.00 91.19 110 TYR A N 1
ATOM 825 C CA . TYR A 1 110 ? -2.313 -5.696 -3.883 1.00 91.19 110 TYR A CA 1
ATOM 826 C C . TYR A 1 110 ? -1.902 -4.348 -4.498 1.00 91.19 110 TYR A C 1
ATOM 828 O O . TYR A 1 110 ? -0.967 -4.252 -5.301 1.00 91.19 110 TYR A O 1
ATOM 836 N N . TYR A 1 111 ? -2.647 -3.287 -4.174 1.00 91.81 111 TYR A N 1
ATOM 837 C CA . TYR A 1 111 ? -2.466 -1.984 -4.809 1.00 91.81 111 TYR A CA 1
ATOM 838 C C . TYR A 1 111 ? -1.076 -1.393 -4.531 1.00 91.81 111 TYR A C 1
ATOM 840 O O . TYR A 1 111 ? -0.471 -0.795 -5.424 1.00 91.81 111 TYR A O 1
ATOM 848 N N . GLY A 1 112 ? -0.555 -1.569 -3.311 1.00 89.81 112 GLY A N 1
ATOM 849 C CA . GLY A 1 112 ? 0.780 -1.102 -2.928 1.00 89.81 112 GLY A CA 1
ATOM 850 C C . GLY A 1 112 ? 1.872 -1.769 -3.760 1.00 89.81 112 GLY A C 1
ATOM 851 O O . GLY A 1 112 ? 2.678 -1.084 -4.392 1.00 89.81 112 GLY A O 1
ATOM 852 N N . GLU A 1 113 ? 1.810 -3.093 -3.860 1.00 93.00 113 GLU A N 1
ATOM 853 C CA . GLU A 1 113 ? 2.760 -3.910 -4.602 1.00 93.00 113 GLU A CA 1
ATOM 854 C C . GLU A 1 113 ? 2.693 -3.605 -6.100 1.00 93.00 113 GLU A C 1
ATOM 856 O O . GLU A 1 113 ? 3.723 -3.402 -6.749 1.00 93.00 113 GLU A O 1
ATOM 861 N N . PHE A 1 114 ? 1.479 -3.516 -6.656 1.00 94.69 114 PHE A N 1
ATOM 862 C CA . PHE A 1 114 ? 1.273 -3.137 -8.051 1.00 94.69 114 PHE A CA 1
ATOM 863 C C . PHE A 1 114 ? 1.872 -1.761 -8.339 1.00 94.69 114 PHE A C 1
ATOM 865 O O . PHE A 1 114 ? 2.616 -1.592 -9.308 1.00 94.69 114 PHE A O 1
ATOM 872 N N . ARG A 1 115 ? 1.608 -0.780 -7.469 1.00 94.44 115 ARG A N 1
ATOM 873 C CA . ARG A 1 115 ? 2.168 0.566 -7.590 1.00 94.44 115 ARG A CA 1
ATOM 874 C C . ARG A 1 115 ? 3.694 0.542 -7.529 1.00 94.44 115 ARG A C 1
ATOM 876 O O . ARG A 1 115 ? 4.330 1.229 -8.327 1.00 94.44 115 ARG A O 1
ATOM 883 N N . ALA A 1 116 ? 4.290 -0.233 -6.626 1.00 95.06 116 ALA A N 1
ATOM 884 C CA . ALA A 1 116 ? 5.740 -0.354 -6.513 1.00 95.06 116 ALA A CA 1
ATOM 885 C C . ALA A 1 116 ? 6.362 -0.949 -7.786 1.00 95.06 116 ALA A C 1
ATOM 887 O O . ALA A 1 116 ? 7.352 -0.416 -8.293 1.00 95.06 116 ALA A O 1
ATOM 888 N N . VAL A 1 117 ? 5.753 -1.997 -8.352 1.00 96.25 117 VAL A N 1
ATOM 889 C CA . VAL A 1 117 ? 6.185 -2.595 -9.627 1.00 96.25 117 VAL A CA 1
ATOM 890 C C . VAL A 1 117 ? 6.040 -1.604 -10.780 1.00 96.25 117 VAL A C 1
ATOM 892 O O . VAL A 1 117 ? 6.980 -1.438 -11.558 1.00 96.25 117 VAL A O 1
ATOM 895 N N . ALA A 1 118 ? 4.902 -0.915 -10.881 1.00 95.75 118 ALA A N 1
ATOM 896 C CA . ALA A 1 118 ? 4.651 0.065 -11.932 1.00 95.75 118 ALA A CA 1
ATOM 897 C C . ALA A 1 118 ? 5.674 1.212 -11.889 1.00 95.75 118 ALA A C 1
ATOM 899 O O . ALA A 1 118 ? 6.283 1.545 -12.906 1.00 95.75 118 ALA A O 1
ATOM 900 N N . VAL A 1 119 ? 5.939 1.767 -10.702 1.00 96.69 119 VAL A N 1
ATOM 901 C CA . VAL A 1 119 ? 6.953 2.815 -10.521 1.00 96.69 119 VAL A CA 1
ATOM 902 C C . VAL A 1 119 ? 8.346 2.296 -10.867 1.00 96.69 119 VAL A C 1
ATOM 904 O O . VAL A 1 119 ? 9.079 2.967 -11.591 1.00 96.69 119 VAL A O 1
ATOM 907 N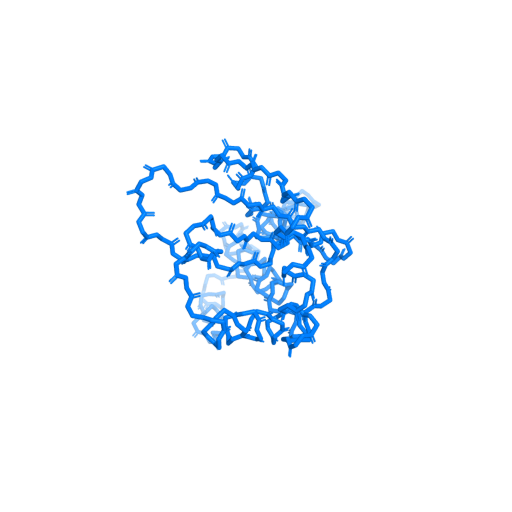 N . ALA A 1 120 ? 8.715 1.097 -10.411 1.00 97.25 120 ALA A N 1
ATOM 908 C CA . ALA A 1 120 ? 10.009 0.503 -10.734 1.00 97.25 120 ALA A CA 1
ATOM 909 C C . ALA A 1 120 ? 10.188 0.284 -12.244 1.00 97.25 120 ALA A C 1
ATOM 911 O O . ALA A 1 120 ? 11.270 0.541 -12.775 1.00 97.25 120 ALA A O 1
ATOM 912 N N . ALA A 1 121 ? 9.130 -0.133 -12.943 1.00 95.19 121 ALA A N 1
ATOM 913 C CA . ALA A 1 121 ? 9.134 -0.308 -14.390 1.00 95.19 121 ALA A CA 1
ATOM 914 C C . ALA A 1 121 ? 9.334 1.027 -15.121 1.00 95.19 121 ALA A C 1
ATOM 916 O O . ALA A 1 121 ? 10.220 1.131 -15.970 1.00 95.19 121 ALA A O 1
ATOM 917 N N . VAL A 1 122 ? 8.572 2.064 -14.756 1.00 95.06 122 VAL A N 1
ATOM 918 C CA . VAL A 1 122 ? 8.683 3.399 -15.367 1.00 95.06 122 VAL A CA 1
ATOM 919 C C . VAL A 1 122 ? 10.059 4.011 -15.100 1.00 95.06 122 VAL A C 1
ATOM 921 O O . VAL A 1 122 ? 10.736 4.446 -16.030 1.00 95.06 122 VAL A O 1
ATOM 924 N N . VAL A 1 123 ? 10.524 4.004 -13.848 1.00 96.38 123 VAL A N 1
ATOM 925 C CA . VAL A 1 123 ? 11.832 4.570 -13.474 1.00 96.38 123 VAL A CA 1
ATOM 926 C C . VAL A 1 123 ? 12.980 3.780 -14.110 1.00 96.38 123 VAL A C 1
ATOM 928 O O . VAL A 1 123 ? 13.939 4.375 -14.604 1.00 96.38 123 VAL A O 1
ATOM 931 N N . GLY A 1 124 ? 12.874 2.451 -14.165 1.00 95.19 124 GLY A N 1
ATOM 932 C CA . GLY A 1 124 ? 13.837 1.592 -14.851 1.00 95.19 124 GLY A CA 1
ATOM 933 C C . GLY A 1 124 ? 13.913 1.877 -16.353 1.00 95.19 124 GLY A C 1
ATOM 934 O O . GLY A 1 124 ? 15.012 1.982 -16.900 1.00 95.19 124 GLY A O 1
ATOM 935 N N . LEU A 1 125 ? 12.767 2.076 -17.013 1.00 92.62 125 LEU A N 1
ATOM 936 C CA . LEU A 1 125 ? 12.703 2.458 -18.425 1.00 92.62 125 LEU A CA 1
ATOM 937 C C . LEU A 1 125 ? 13.352 3.827 -18.663 1.00 92.62 125 LEU A C 1
ATOM 939 O O . LEU A 1 125 ? 14.174 3.963 -19.570 1.00 92.62 125 LEU A O 1
ATOM 943 N N . LEU A 1 126 ? 13.059 4.820 -17.820 1.00 92.44 126 LEU A N 1
ATOM 944 C CA . LEU A 1 126 ? 13.703 6.134 -17.891 1.00 92.44 126 LEU A CA 1
ATOM 945 C C . LEU A 1 126 ? 15.226 6.027 -17.729 1.00 92.44 126 LEU A C 1
ATOM 947 O O . LEU A 1 126 ? 15.974 6.618 -18.509 1.00 92.44 126 LEU A O 1
ATOM 951 N N . ALA A 1 127 ? 15.706 5.222 -16.781 1.00 94.31 127 ALA A N 1
ATOM 952 C CA . ALA A 1 127 ? 17.135 4.979 -16.608 1.00 94.31 127 ALA A CA 1
ATOM 953 C C . ALA A 1 127 ? 17.760 4.277 -17.827 1.00 94.31 127 ALA A C 1
ATOM 955 O O . ALA A 1 127 ? 18.873 4.619 -18.235 1.00 94.31 127 ALA A O 1
ATOM 956 N N . ALA A 1 128 ? 17.052 3.335 -18.454 1.00 91.88 128 ALA A N 1
ATOM 957 C CA . ALA A 1 128 ? 17.505 2.661 -19.671 1.00 91.88 128 ALA A CA 1
ATOM 958 C C . ALA A 1 128 ? 17.616 3.627 -20.864 1.00 91.88 128 ALA A C 1
ATOM 960 O O . ALA A 1 128 ? 18.552 3.516 -21.659 1.00 91.88 128 ALA A O 1
ATOM 961 N N . ILE A 1 129 ? 16.710 4.606 -20.957 1.00 90.62 129 ILE A N 1
ATOM 962 C CA . ILE A 1 129 ? 16.771 5.685 -21.952 1.00 90.62 129 ILE A CA 1
ATOM 963 C C . ILE A 1 129 ? 17.991 6.579 -21.701 1.00 90.62 129 ILE A C 1
ATOM 965 O O . ILE A 1 129 ? 18.788 6.806 -22.609 1.00 90.62 129 ILE A O 1
ATOM 969 N N . VAL A 1 130 ? 18.176 7.052 -20.463 1.00 92.19 130 VAL A N 1
ATOM 970 C CA . VAL A 1 130 ? 19.291 7.945 -20.087 1.00 92.19 130 VAL A CA 1
ATOM 971 C C . VAL A 1 130 ? 20.649 7.274 -20.296 1.00 92.19 130 VAL A C 1
ATOM 973 O O . VAL A 1 130 ? 21.602 7.910 -20.736 1.00 92.19 130 VAL A O 1
ATOM 976 N N . THR A 1 131 ? 20.737 5.972 -20.030 1.00 92.50 131 THR A N 1
ATOM 977 C CA . THR A 1 131 ? 21.955 5.176 -20.252 1.00 92.50 131 THR A CA 1
ATOM 978 C C . THR A 1 131 ? 22.136 4.726 -21.703 1.00 92.50 131 THR A C 1
ATOM 980 O O . THR A 1 131 ? 23.08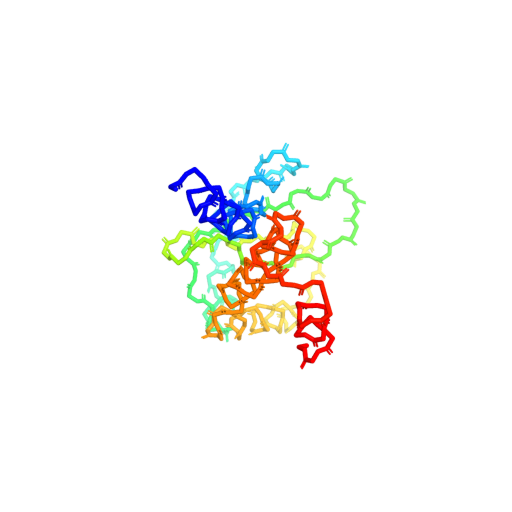0 3.993 -21.994 1.00 92.50 131 THR A O 1
ATOM 983 N N . THR A 1 132 ? 21.274 5.168 -22.626 1.00 90.25 132 THR A N 1
ATOM 984 C CA . THR A 1 132 ? 21.300 4.863 -24.071 1.00 90.25 132 THR A CA 1
ATOM 985 C C . THR A 1 132 ? 21.119 3.385 -24.430 1.00 90.25 132 THR A C 1
ATOM 987 O O . THR A 1 132 ? 21.297 2.995 -25.581 1.00 90.25 132 THR A O 1
ATOM 990 N N . VAL A 1 133 ? 20.716 2.556 -23.462 1.00 90.31 133 VAL A N 1
ATOM 991 C CA . VAL A 1 133 ? 20.379 1.141 -23.684 1.00 90.31 133 VAL A CA 1
ATOM 992 C C . VAL A 1 133 ? 19.089 1.021 -24.494 1.00 90.31 133 VAL A C 1
ATOM 994 O O . VAL A 1 133 ? 18.967 0.135 -25.337 1.00 90.31 133 VAL A O 1
ATOM 997 N N . VAL A 1 134 ? 18.142 1.933 -24.261 1.00 87.31 134 VAL A N 1
ATOM 998 C CA . VAL A 1 134 ? 16.907 2.063 -25.038 1.00 87.31 134 VAL A CA 1
ATOM 999 C C . VAL A 1 134 ? 16.973 3.360 -25.849 1.00 87.31 134 VAL A C 1
ATOM 1001 O O . VAL A 1 134 ? 17.203 4.422 -25.267 1.00 87.31 134 VAL A O 1
ATOM 1004 N N . PRO A 1 135 ? 16.748 3.324 -27.176 1.00 87.50 135 PRO A N 1
ATOM 1005 C CA . PRO A 1 135 ? 16.679 4.540 -27.976 1.00 87.50 135 PRO A CA 1
ATOM 1006 C C . PRO A 1 135 ? 15.574 5.473 -27.473 1.00 87.50 135 PRO A C 1
ATOM 1008 O O . PRO A 1 135 ? 14.460 5.031 -27.179 1.00 87.50 135 PRO A O 1
ATOM 1011 N N . PHE A 1 136 ? 15.865 6.775 -27.424 1.00 82.06 136 PHE A N 1
ATOM 1012 C CA . PHE A 1 136 ? 14.960 7.779 -26.857 1.00 82.06 136 PHE A CA 1
ATOM 1013 C C . PHE A 1 136 ? 13.560 7.745 -27.485 1.00 82.06 136 PHE A C 1
ATOM 1015 O O . PHE A 1 136 ? 12.574 7.728 -26.760 1.00 82.06 136 PHE A O 1
ATOM 1022 N N . GLY A 1 137 ? 13.458 7.654 -28.816 1.00 83.56 137 GLY A N 1
ATOM 1023 C CA . GLY A 1 137 ? 12.165 7.638 -29.513 1.00 83.56 137 GLY A CA 1
ATOM 1024 C C . GLY A 1 137 ? 11.268 6.467 -29.098 1.00 83.56 137 GLY A C 1
ATOM 1025 O O . GLY A 1 137 ? 10.124 6.673 -28.693 1.00 83.56 137 GLY A O 1
ATOM 1026 N N . SER A 1 138 ? 11.797 5.241 -29.132 1.00 78.50 138 SER A N 1
ATOM 1027 C CA . SER A 1 138 ? 11.066 4.042 -28.705 1.00 78.50 138 SER A CA 1
ATOM 1028 C C . SER A 1 138 ? 10.758 4.051 -27.208 1.00 78.50 138 SER A C 1
ATOM 1030 O O . SER A 1 138 ? 9.656 3.686 -26.811 1.00 78.50 138 SER A O 1
ATOM 1032 N N . GLY A 1 139 ? 11.702 4.502 -26.377 1.00 70.06 139 GLY A N 1
ATOM 1033 C CA . GLY A 1 139 ? 11.511 4.561 -24.931 1.00 70.06 139 GLY A CA 1
ATOM 1034 C C . GLY A 1 139 ? 10.458 5.586 -24.516 1.00 70.06 139 GLY A C 1
ATOM 1035 O O . GLY A 1 139 ? 9.582 5.277 -23.719 1.00 70.06 139 GLY A O 1
ATOM 1036 N N . PHE A 1 140 ? 10.489 6.783 -25.101 1.00 77.00 140 PHE A N 1
ATOM 1037 C CA . PHE A 1 140 ? 9.517 7.837 -24.815 1.00 77.00 140 PHE A CA 1
ATOM 1038 C C . PHE A 1 140 ? 8.110 7.468 -25.304 1.00 77.00 140 PHE A C 1
ATOM 1040 O O . PHE A 1 140 ? 7.132 7.703 -24.600 1.00 77.00 140 PHE A O 1
ATOM 1047 N N . THR A 1 141 ? 8.008 6.806 -26.462 1.00 80.12 141 THR A N 1
ATOM 1048 C CA . THR A 1 141 ? 6.724 6.280 -26.958 1.00 80.12 141 THR A CA 1
ATOM 1049 C C . THR A 1 141 ? 6.144 5.238 -25.999 1.00 80.12 141 THR A C 1
ATOM 1051 O O . THR A 1 141 ? 4.950 5.269 -25.720 1.00 80.12 141 THR A O 1
ATOM 1054 N N . ALA A 1 142 ? 6.981 4.351 -25.450 1.00 74.81 142 ALA A N 1
ATOM 1055 C CA . ALA A 1 142 ? 6.543 3.356 -24.475 1.00 74.81 142 ALA A CA 1
ATOM 1056 C C . ALA A 1 142 ? 6.058 3.984 -23.156 1.00 74.81 142 ALA A C 1
ATOM 1058 O O . ALA A 1 142 ? 5.107 3.477 -22.580 1.00 74.81 142 ALA A O 1
ATOM 1059 N N . VAL A 1 143 ? 6.657 5.094 -22.705 1.00 76.88 143 VAL A N 1
ATOM 1060 C CA . VAL A 1 143 ? 6.180 5.830 -21.517 1.00 76.88 143 VAL A CA 1
ATOM 1061 C C . VAL A 1 143 ? 4.816 6.482 -21.763 1.00 76.88 143 VAL A C 1
ATOM 1063 O O . VAL A 1 143 ? 3.978 6.446 -20.877 1.00 76.88 143 VAL A O 1
ATOM 1066 N N . ILE A 1 144 ? 4.580 7.065 -22.945 1.00 80.19 144 ILE A N 1
ATOM 1067 C CA . ILE A 1 144 ? 3.294 7.715 -23.276 1.00 80.19 144 ILE A CA 1
ATOM 1068 C C . ILE A 1 144 ? 2.146 6.704 -23.401 1.00 80.19 144 ILE A C 1
ATOM 1070 O O . ILE A 1 144 ? 0.992 7.050 -23.174 1.00 80.19 144 ILE A O 1
ATOM 1074 N N . ALA A 1 145 ? 2.447 5.478 -23.828 1.00 75.75 145 ALA A N 1
ATOM 1075 C CA . ALA A 1 145 ? 1.438 4.452 -24.075 1.00 75.75 145 ALA A CA 1
ATOM 1076 C C . ALA A 1 145 ? 0.903 3.769 -22.798 1.00 75.75 145 ALA A C 1
ATOM 1078 O O . ALA A 1 145 ? -0.032 2.975 -22.905 1.00 75.75 145 ALA A O 1
ATOM 1079 N N . VAL A 1 146 ? 1.510 4.039 -21.637 1.00 64.69 146 VAL A N 1
ATOM 1080 C CA . VAL A 1 146 ? 1.150 3.506 -20.311 1.00 64.69 146 VAL A CA 1
ATOM 1081 C C . VAL A 1 146 ? 0.365 4.554 -19.536 1.00 64.69 146 VAL A C 1
ATOM 1083 O O . VAL A 1 146 ? -0.652 4.164 -18.924 1.00 64.69 146 VAL A O 1
#